Protein AF-A0A960K078-F1 (afdb_monomer)

Mean predicted aligned error: 11.24 Å

Sequence (124 aa):
MSPWKIATFSFSILLACGTAAPSSRAQEAPPACSELGELQCMESADCTLLLDDEAEGGYRCREAVPPCETGFKQGSDSAEACTAKAGCVFQPGRCYCRPDVVCICGGGPPPSCVAAETAEPSQG

pLDDT: mean 83.58, std 16.03, range [41.16, 98.25]

Foldseek 3Di:
DDDDDDDDDDDDDDDDPDPDDDPPDPPPDPDAQQPDDPVRQLQDLQKFWWQDPVPPLDIGIHGADPDQSRRHRLVDDDQVNRPVDPQKGKDAFVQDDDPVDDDPGHRTTGIGIGGNVVPPPPDD

Solvent-accessible surface area (backbone atoms only — not comparable to full-atom values): 7791 Å² total; per-residue (Å²): 142,80,90,82,83,81,82,84,80,85,78,87,77,83,82,77,89,72,88,74,76,82,77,79,69,81,76,72,74,78,80,57,38,71,76,41,52,72,73,58,17,21,69,26,35,58,19,38,58,39,64,30,90,86,42,97,72,36,72,45,34,32,72,33,55,77,80,36,22,42,74,38,21,55,69,77,59,50,60,66,66,30,49,71,40,88,66,26,36,55,45,78,32,61,46,40,47,60,95,91,56,93,62,98,45,67,78,30,42,56,37,45,33,37,47,49,85,74,61,65,78,83,80,128

Secondary structure (DSSP, 8-state):
---------------------------PPPPPGGGS-HHHHHH-SSEEEEEESSSTTEEEEEEPPTTTTTT--TTT--HHHHHTSTTEEEEP-TT---TTS--S---SPPPEEEEGGG------

Radius of gyration: 22.92 Å; Cα contacts (8 Å, |Δi|>4): 178; chains: 1; bounding box: 39×44×68 Å

Structure (mmCIF, N/CA/C/O backbone):
data_AF-A0A960K078-F1
#
_entry.id   AF-A0A960K078-F1
#
loop_
_atom_site.group_PDB
_atom_site.id
_atom_site.type_symbol
_atom_site.label_atom_id
_atom_site.label_alt_id
_atom_site.label_comp_id
_atom_site.label_asym_id
_atom_site.label_entity_id
_atom_site.label_seq_id
_atom_site.pdbx_PDB_ins_code
_atom_site.Cartn_x
_atom_site.Cartn_y
_atom_site.Cartn_z
_atom_site.occupancy
_atom_site.B_iso_or_equiv
_atom_site.auth_seq_id
_atom_site.auth_comp_id
_atom_site.auth_asym_id
_atom_site.auth_atom_id
_atom_site.pdbx_PDB_model_num
ATOM 1 N N . MET A 1 1 ? -2.596 -21.589 47.373 1.00 46.75 1 MET A N 1
ATOM 2 C CA . MET A 1 1 ? -2.501 -20.299 48.088 1.00 46.75 1 MET A CA 1
ATOM 3 C C . MET A 1 1 ? -1.029 -20.030 48.359 1.00 46.75 1 MET A C 1
ATOM 5 O O . MET A 1 1 ? -0.490 -20.618 49.284 1.00 46.75 1 MET A O 1
ATOM 9 N N . SER A 1 2 ? -0.377 -19.211 47.533 1.00 41.16 2 SER A N 1
ATOM 10 C CA . SER A 1 2 ? 1.021 -18.807 47.741 1.00 41.16 2 SER A CA 1
ATOM 11 C C . SER A 1 2 ? 1.124 -17.295 47.537 1.00 41.16 2 SER A C 1
ATOM 13 O O . SER A 1 2 ? 0.825 -16.832 46.437 1.00 41.16 2 SER A O 1
ATOM 15 N N . PRO A 1 3 ? 1.487 -16.511 48.566 1.00 61.84 3 PRO A N 1
ATOM 16 C CA . PRO A 1 3 ? 1.643 -15.071 48.435 1.00 61.84 3 PRO A CA 1
ATOM 17 C C . PRO A 1 3 ? 3.081 -14.744 48.020 1.00 61.84 3 PRO A C 1
ATOM 19 O O . PRO A 1 3 ? 4.009 -14.862 48.821 1.00 61.84 3 PRO A O 1
ATOM 22 N N . TRP A 1 4 ? 3.284 -14.314 46.774 1.00 53.66 4 TRP A N 1
ATOM 23 C CA . TRP A 1 4 ? 4.552 -13.710 46.371 1.00 53.66 4 TRP A CA 1
ATOM 24 C C . TRP A 1 4 ? 4.556 -12.231 46.763 1.00 53.66 4 TRP A C 1
ATOM 26 O O . TRP A 1 4 ? 3.800 -11.422 46.233 1.00 53.66 4 TRP A O 1
ATOM 36 N N . LYS A 1 5 ? 5.397 -11.897 47.745 1.00 60.59 5 LYS A N 1
ATOM 37 C CA . LYS A 1 5 ? 5.702 -10.525 48.155 1.00 60.59 5 LYS A CA 1
ATOM 38 C C . LYS A 1 5 ? 6.722 -9.948 47.175 1.00 60.59 5 LYS A C 1
ATOM 40 O O . LYS A 1 5 ? 7.871 -10.380 47.175 1.00 60.59 5 LYS A O 1
ATOM 45 N N . ILE A 1 6 ? 6.310 -8.981 46.363 1.00 68.00 6 ILE A N 1
ATOM 46 C CA . ILE A 1 6 ? 7.227 -8.183 45.544 1.00 68.00 6 ILE A CA 1
ATOM 47 C C . ILE A 1 6 ? 7.653 -6.985 46.393 1.00 68.00 6 ILE A C 1
ATOM 49 O O . ILE A 1 6 ? 6.825 -6.180 46.812 1.00 68.00 6 ILE A O 1
ATOM 53 N N . ALA A 1 7 ? 8.945 -6.932 46.706 1.00 53.72 7 ALA A N 1
ATOM 54 C CA . ALA A 1 7 ? 9.574 -5.850 47.444 1.00 53.72 7 ALA A CA 1
ATOM 55 C C . ALA A 1 7 ? 9.696 -4.611 46.548 1.00 53.72 7 ALA A C 1
ATOM 57 O O . ALA A 1 7 ? 10.351 -4.637 45.507 1.00 53.72 7 ALA A O 1
ATOM 58 N N . THR A 1 8 ? 9.053 -3.527 46.966 1.00 62.47 8 THR A N 1
ATOM 59 C CA . THR A 1 8 ? 9.085 -2.222 46.307 1.00 62.47 8 THR A CA 1
ATOM 60 C C . THR A 1 8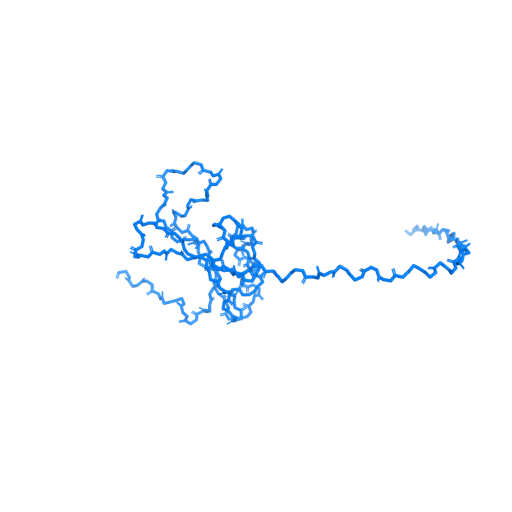 ? 10.424 -1.541 46.598 1.00 62.47 8 THR A C 1
ATOM 62 O O . THR A 1 8 ? 10.665 -1.092 47.716 1.00 62.47 8 THR A O 1
ATOM 65 N N . PHE A 1 9 ? 11.311 -1.467 45.606 1.00 60.53 9 PHE A N 1
ATOM 66 C CA . PHE A 1 9 ? 12.511 -0.632 45.678 1.00 60.53 9 PHE A CA 1
ATOM 67 C C . PHE A 1 9 ? 12.162 0.791 45.226 1.00 60.53 9 PHE A C 1
ATOM 69 O O . PHE A 1 9 ? 11.994 1.057 44.038 1.00 60.53 9 PHE A O 1
ATOM 76 N N . SER A 1 10 ? 12.049 1.707 46.189 1.00 63.84 10 SER A N 1
ATOM 77 C CA . SER A 1 10 ? 11.991 3.149 45.938 1.00 63.84 10 SER A CA 1
ATOM 78 C C . SER A 1 10 ? 13.372 3.647 45.525 1.00 63.84 10 SER A C 1
ATOM 80 O O . SER A 1 10 ? 14.269 3.764 46.359 1.00 63.84 10 SER A O 1
ATOM 82 N N . PHE A 1 11 ? 13.546 3.941 44.238 1.00 62.00 11 PHE A N 1
ATOM 83 C CA . PHE A 1 11 ? 14.744 4.586 43.712 1.00 62.00 11 PHE A CA 1
ATOM 84 C C . PHE A 1 11 ? 14.452 6.081 43.516 1.00 62.00 11 PHE A C 1
ATOM 86 O O . PHE A 1 11 ? 13.850 6.492 42.526 1.00 62.00 11 PHE A O 1
ATOM 93 N N . SER A 1 12 ? 14.833 6.896 44.501 1.00 62.69 12 SER A N 1
ATOM 94 C CA . SER A 1 12 ? 14.773 8.358 44.421 1.00 62.69 12 SER A CA 1
ATOM 95 C C . SER A 1 12 ? 15.878 8.865 43.491 1.00 62.69 12 SER A C 1
ATOM 97 O O . SER A 1 12 ? 17.023 9.021 43.913 1.00 62.69 12 SER A O 1
ATOM 99 N N . ILE A 1 13 ? 15.549 9.111 42.220 1.00 69.44 13 ILE A N 1
ATOM 100 C CA . ILE A 1 13 ? 16.457 9.761 41.264 1.00 69.44 13 ILE A CA 1
ATOM 101 C C . ILE A 1 13 ? 16.361 11.277 41.449 1.00 69.44 13 ILE A C 1
ATOM 103 O O . ILE A 1 13 ? 15.319 11.886 41.214 1.00 69.44 13 ILE A O 1
ATOM 107 N N . LEU A 1 14 ? 17.475 11.867 41.887 1.00 59.88 14 LEU A N 1
ATOM 108 C CA . LEU A 1 14 ? 17.710 13.306 41.962 1.00 59.88 14 LEU A CA 1
ATOM 109 C C . LEU A 1 14 ? 17.582 13.930 40.565 1.00 59.88 14 LEU A C 1
ATOM 111 O O . LEU A 1 14 ? 18.370 13.650 39.662 1.00 59.88 14 LEU A O 1
ATOM 115 N N . LEU A 1 15 ? 16.571 14.782 40.412 1.00 66.25 15 LEU A N 1
ATOM 116 C CA . LEU A 1 15 ? 16.247 15.513 39.193 1.00 66.25 15 LEU A CA 1
ATOM 117 C C . LEU A 1 15 ? 17.218 16.700 39.030 1.00 66.25 15 LEU A C 1
ATOM 119 O O . LEU A 1 15 ? 16.996 17.783 39.571 1.00 66.25 15 LEU A O 1
ATOM 123 N N . ALA A 1 16 ? 18.316 16.500 38.299 1.00 56.72 16 ALA A N 1
ATOM 124 C CA . ALA A 1 16 ? 19.1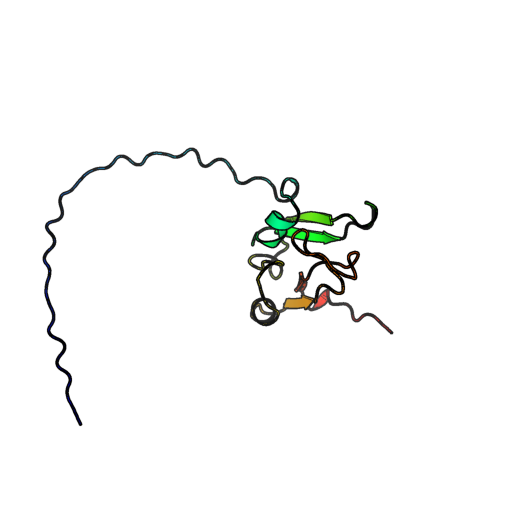46 17.598 37.810 1.00 56.72 16 ALA A CA 1
ATOM 125 C C . ALA A 1 16 ? 18.414 18.281 36.644 1.00 56.72 16 ALA A C 1
ATOM 127 O O . ALA A 1 16 ? 18.259 17.712 35.565 1.00 56.72 16 ALA A O 1
ATOM 128 N N . CYS A 1 17 ? 17.928 19.497 36.888 1.00 58.97 17 CYS A N 1
ATOM 129 C CA . CYS A 1 17 ? 17.237 20.332 35.911 1.00 58.97 17 CYS A CA 1
ATOM 130 C C . CYS A 1 17 ? 18.248 20.860 34.874 1.00 58.97 17 CYS A C 1
ATOM 132 O O . CYS A 1 17 ? 18.812 21.940 35.025 1.00 58.97 17 CYS A O 1
ATOM 134 N N . GLY A 1 18 ? 18.535 20.053 33.851 1.00 58.00 18 GLY A N 1
ATOM 135 C CA . GLY A 1 18 ? 19.271 20.473 32.664 1.00 58.00 18 GLY A CA 1
ATOM 136 C C . GLY A 1 18 ? 18.303 21.048 31.636 1.00 58.00 18 GLY A C 1
ATOM 137 O O . GLY A 1 18 ? 17.600 20.298 30.963 1.00 58.00 18 GLY A O 1
ATOM 138 N N . THR A 1 19 ? 18.259 22.372 31.501 1.00 62.47 19 THR A N 1
ATOM 139 C CA . THR A 1 19 ? 17.543 23.059 30.418 1.00 62.47 19 THR A CA 1
AT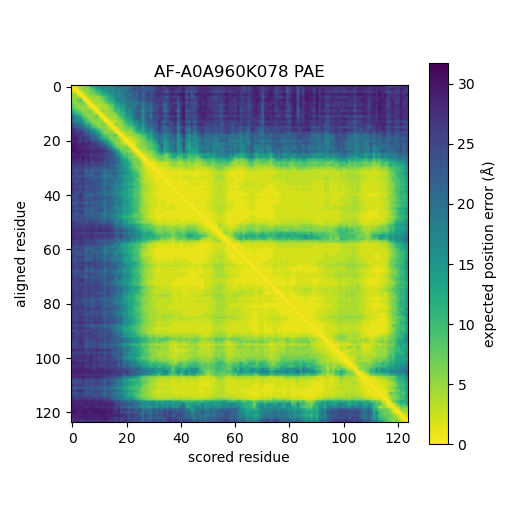OM 140 C C . THR A 1 19 ? 18.289 22.846 29.101 1.00 62.47 19 THR A C 1
ATOM 142 O O . THR A 1 19 ? 19.076 23.691 28.672 1.00 62.47 19 THR A O 1
ATOM 145 N N . ALA A 1 20 ? 18.081 21.692 28.469 1.00 63.25 20 ALA A N 1
ATOM 146 C CA . ALA A 1 20 ? 18.470 21.484 27.082 1.00 63.25 20 ALA A CA 1
ATOM 147 C C . ALA A 1 20 ? 17.523 22.305 26.195 1.00 63.25 20 ALA A C 1
ATOM 149 O O . ALA A 1 20 ? 16.316 22.064 26.171 1.00 63.25 20 ALA A O 1
ATOM 150 N N . ALA A 1 21 ? 18.064 23.309 25.503 1.00 63.88 21 ALA A N 1
ATOM 151 C CA . ALA A 1 21 ? 17.325 24.074 24.508 1.00 63.88 21 ALA A CA 1
ATOM 152 C C . ALA A 1 21 ? 16.784 23.118 23.424 1.00 63.88 21 ALA A C 1
ATOM 154 O O . ALA A 1 21 ? 17.548 22.277 22.935 1.00 63.88 21 ALA A O 1
ATOM 155 N N . PRO A 1 22 ? 15.498 23.211 23.037 1.00 66.06 22 PRO A N 1
ATOM 156 C CA . PRO A 1 22 ? 14.963 22.394 21.961 1.00 66.06 22 PRO A CA 1
ATOM 157 C C . PRO A 1 22 ? 15.691 22.772 20.670 1.00 66.06 22 PRO A C 1
ATOM 15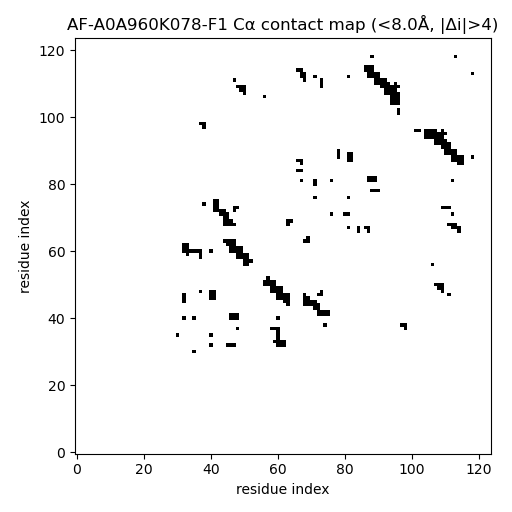9 O O . PRO A 1 22 ? 15.570 23.887 20.168 1.00 66.06 22 PRO A O 1
ATOM 162 N N . SER A 1 23 ? 16.487 21.842 20.144 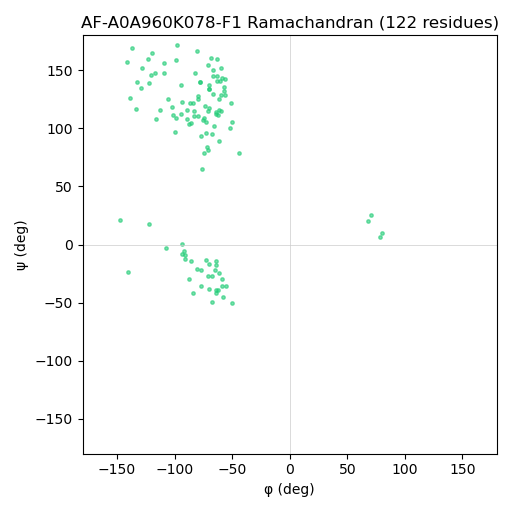1.00 63.69 23 SER A N 1
ATOM 163 C CA . SER A 1 23 ? 16.979 21.943 18.775 1.00 63.69 23 SER A CA 1
ATOM 164 C C . SER A 1 23 ? 15.773 21.827 17.855 1.00 63.69 23 SER A C 1
ATOM 166 O O . SER A 1 23 ? 15.260 20.729 17.637 1.00 63.69 23 SER A O 1
ATOM 168 N N . SER A 1 24 ? 15.313 22.963 17.335 1.00 63.44 24 SER A N 1
ATOM 169 C CA . SER A 1 24 ? 14.391 23.022 16.207 1.00 63.44 24 SER A CA 1
ATOM 170 C C . SER A 1 24 ? 15.073 22.373 15.008 1.00 63.44 24 SER A C 1
ATOM 172 O O . SER A 1 24 ? 15.777 23.029 14.242 1.00 63.44 24 SER A O 1
ATOM 174 N N . ARG A 1 25 ? 14.907 21.057 14.859 1.00 61.03 25 ARG A N 1
ATOM 175 C CA . ARG A 1 25 ? 15.104 20.415 13.566 1.00 61.03 25 ARG A CA 1
ATOM 176 C C . ARG A 1 25 ? 14.081 21.056 12.647 1.00 61.03 25 ARG A C 1
ATOM 178 O O . ARG A 1 25 ? 12.888 20.948 12.913 1.00 61.03 25 ARG A O 1
ATOM 185 N N . ALA A 1 26 ? 14.550 21.762 11.623 1.00 67.44 26 ALA A N 1
ATOM 186 C CA . ALA A 1 26 ? 13.718 22.057 10.472 1.00 67.44 26 ALA A CA 1
ATOM 187 C C . ALA A 1 26 ? 13.114 20.713 10.042 1.00 67.44 26 ALA A C 1
ATOM 189 O O . ALA A 1 26 ? 13.842 19.827 9.597 1.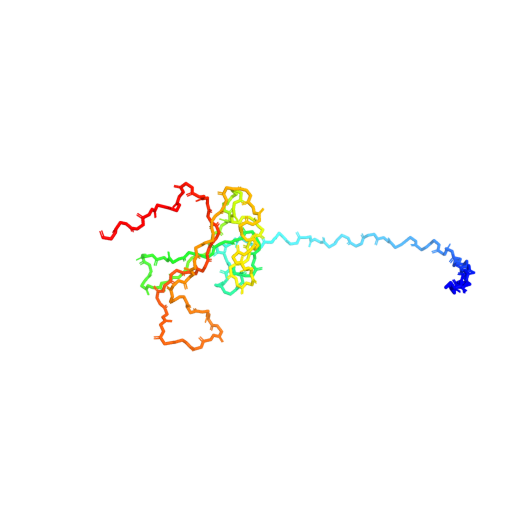00 67.44 26 ALA A O 1
ATOM 190 N N . GLN A 1 27 ? 11.828 20.510 10.335 1.00 68.44 27 GLN A N 1
ATOM 191 C CA . GLN A 1 27 ? 11.084 19.371 9.825 1.00 68.44 27 GLN A CA 1
ATOM 192 C C . GLN A 1 27 ? 10.982 19.626 8.332 1.00 68.44 27 GLN A C 1
ATOM 194 O O . GLN A 1 27 ? 10.149 20.410 7.885 1.00 68.44 27 GLN A O 1
ATOM 199 N N . GLU A 1 28 ? 11.916 19.039 7.590 1.00 79.38 28 GLU A N 1
ATOM 200 C CA . GLU A 1 28 ? 11.776 18.871 6.155 1.00 79.38 28 GLU A CA 1
ATOM 201 C C . GLU A 1 28 ? 10.411 18.219 5.940 1.00 79.38 28 GLU A C 1
ATOM 203 O O . GLU A 1 28 ? 10.087 17.215 6.586 1.00 79.38 28 GLU A O 1
ATOM 208 N N . ALA A 1 29 ? 9.558 18.888 5.164 1.00 84.12 29 ALA A N 1
ATOM 209 C CA . ALA A 1 29 ? 8.235 18.366 4.883 1.00 84.12 29 ALA A CA 1
ATOM 210 C C . ALA A 1 29 ? 8.409 16.974 4.258 1.00 84.12 29 ALA A C 1
ATOM 212 O O . ALA A 1 29 ? 9.294 16.811 3.414 1.00 84.12 29 ALA A O 1
ATOM 213 N N . PRO A 1 30 ? 7.628 15.969 4.686 1.00 86.06 30 PRO A N 1
ATOM 214 C CA . PRO A 1 30 ? 7.701 14.660 4.060 1.00 86.06 30 PRO A CA 1
ATOM 215 C C . PRO A 1 30 ? 7.440 14.802 2.549 1.00 86.06 30 PRO A C 1
ATOM 217 O O . PRO A 1 30 ? 6.623 15.645 2.160 1.00 86.06 30 PRO A O 1
ATOM 220 N N . PRO A 1 31 ? 8.141 14.025 1.703 1.00 93.12 31 PRO A N 1
ATOM 221 C CA . PRO A 1 31 ? 7.932 14.058 0.259 1.00 93.12 31 PRO A CA 1
ATOM 222 C C . PRO A 1 31 ? 6.487 13.679 -0.083 1.00 93.12 31 PRO A C 1
ATOM 224 O O . PRO A 1 31 ? 5.850 12.920 0.655 1.00 93.12 31 PRO A O 1
ATOM 227 N N . ALA A 1 32 ? 5.976 14.193 -1.202 1.00 97.12 32 ALA A N 1
ATOM 228 C CA . ALA A 1 32 ? 4.635 13.838 -1.663 1.00 97.12 32 ALA A CA 1
ATOM 229 C C . ALA A 1 32 ? 4.586 12.357 -2.075 1.00 97.12 32 ALA A C 1
ATOM 231 O O . ALA A 1 32 ? 5.579 11.827 -2.580 1.00 97.12 32 ALA A O 1
ATOM 232 N N . CYS A 1 33 ? 3.430 11.690 -1.944 1.00 97.81 33 CYS A N 1
ATOM 233 C CA . CYS A 1 33 ? 3.321 10.273 -2.314 1.00 97.81 33 CYS A CA 1
ATOM 234 C C . CYS A 1 33 ? 3.759 10.004 -3.766 1.00 97.81 33 CYS A C 1
ATOM 236 O O . CYS A 1 33 ? 4.405 8.998 -4.032 1.00 97.81 33 CYS A O 1
ATOM 238 N N . SER A 1 34 ? 3.493 10.924 -4.700 1.00 97.06 34 SER A N 1
ATOM 239 C CA . SER A 1 34 ? 3.898 10.800 -6.109 1.00 97.06 34 SER A CA 1
ATOM 240 C C . SER A 1 34 ? 5.414 10.776 -6.343 1.00 97.06 34 SER A C 1
ATOM 242 O O . SER A 1 34 ? 5.852 10.390 -7.422 1.00 97.06 34 SER A O 1
ATOM 244 N N . GLU A 1 35 ? 6.211 11.221 -5.371 1.00 96.75 35 GLU A N 1
ATOM 245 C CA . GLU A 1 35 ? 7.678 11.231 -5.439 1.00 96.75 35 GLU A CA 1
ATOM 246 C C . GLU A 1 35 ? 8.297 9.966 -4.824 1.00 96.75 35 GLU A C 1
ATOM 248 O O . GLU A 1 35 ? 9.504 9.744 -4.940 1.00 96.75 35 GLU A O 1
ATOM 253 N N . LEU A 1 36 ? 7.486 9.128 -4.169 1.00 96.88 36 LEU A N 1
ATOM 254 C CA . LEU A 1 36 ? 7.944 7.888 -3.558 1.00 96.88 36 LEU A CA 1
ATOM 255 C C . LEU A 1 36 ? 8.131 6.792 -4.607 1.00 96.88 36 LEU A C 1
ATOM 257 O O . LEU A 1 36 ? 7.298 6.588 -5.490 1.00 96.88 36 LEU A O 1
ATOM 261 N N . GLY A 1 37 ? 9.200 6.012 -4.446 1.00 95.75 37 GLY A N 1
ATOM 262 C CA . GLY A 1 37 ? 9.346 4.754 -5.177 1.00 95.75 37 GLY A CA 1
ATOM 263 C C . GLY A 1 37 ? 8.318 3.713 -4.718 1.00 95.75 37 GLY A C 1
ATOM 264 O O . GLY A 1 37 ? 7.806 3.786 -3.601 1.00 95.75 37 GLY A O 1
ATOM 265 N N . GLU A 1 38 ? 8.064 2.695 -5.544 1.00 94.75 38 GLU A N 1
ATOM 266 C CA . GLU A 1 38 ? 7.042 1.663 -5.290 1.00 94.75 38 GLU A CA 1
ATOM 267 C C . GLU A 1 38 ? 7.149 1.037 -3.893 1.00 94.75 38 GLU A C 1
ATOM 269 O O . GLU A 1 38 ? 6.180 1.017 -3.137 1.00 94.75 38 GLU A O 1
ATOM 274 N N . LEU A 1 39 ? 8.354 0.599 -3.510 1.00 95.38 39 LEU A N 1
ATOM 275 C CA . LEU A 1 39 ? 8.594 -0.026 -2.209 1.00 95.38 39 LEU A CA 1
ATOM 276 C C . LEU A 1 39 ? 8.311 0.933 -1.040 1.00 95.38 39 LEU A C 1
ATOM 278 O O . LEU A 1 39 ? 7.748 0.529 -0.030 1.00 95.38 39 LEU A O 1
ATOM 282 N N . GLN A 1 40 ? 8.677 2.210 -1.175 1.00 96.81 40 GLN A N 1
ATOM 283 C CA . GLN A 1 40 ? 8.421 3.222 -0.143 1.00 96.81 40 GLN A CA 1
ATOM 284 C C . GLN A 1 40 ? 6.929 3.542 -0.038 1.00 96.81 40 GLN A C 1
ATOM 286 O O . GLN A 1 40 ? 6.417 3.693 1.068 1.00 96.81 40 GLN A O 1
ATOM 291 N N . CYS A 1 41 ? 6.233 3.590 -1.176 1.00 97.38 41 CYS A N 1
ATOM 292 C CA . CYS A 1 41 ? 4.790 3.777 -1.227 1.00 97.38 41 CYS A CA 1
ATOM 293 C C . CYS A 1 41 ? 4.056 2.673 -0.453 1.00 97.38 41 CYS A C 1
ATOM 295 O O . CYS A 1 41 ? 3.182 2.965 0.356 1.00 97.38 41 CYS A O 1
ATOM 297 N N . MET A 1 42 ? 4.464 1.413 -0.639 1.00 96.25 42 MET A N 1
ATOM 298 C CA . MET A 1 42 ? 3.844 0.256 0.018 1.00 96.25 42 MET A CA 1
ATOM 299 C C . MET A 1 42 ? 4.058 0.192 1.535 1.00 96.25 42 MET A C 1
ATOM 301 O O . MET A 1 42 ? 3.251 -0.420 2.237 1.00 96.25 42 MET A O 1
ATOM 305 N N . GLU A 1 43 ? 5.148 0.774 2.037 1.00 96.56 43 GLU A N 1
ATOM 306 C CA . GLU A 1 43 ? 5.465 0.823 3.471 1.00 96.56 43 GLU A CA 1
ATOM 307 C C . GLU A 1 43 ? 4.906 2.079 4.165 1.00 96.56 43 GLU A C 1
ATOM 309 O O . GLU A 1 43 ? 4.931 2.180 5.403 1.00 96.56 43 GLU A O 1
ATOM 314 N N . SER A 1 44 ? 4.395 3.029 3.377 1.00 97.12 44 SER A N 1
ATOM 315 C CA . SER A 1 44 ? 3.715 4.224 3.863 1.00 97.12 44 SER A CA 1
ATOM 316 C C . SER A 1 44 ? 2.291 3.895 4.301 1.00 97.12 44 SER A C 1
ATOM 318 O O . SER A 1 44 ? 1.586 3.126 3.657 1.00 97.12 44 SER A O 1
ATOM 320 N N . ALA A 1 45 ? 1.864 4.496 5.410 1.00 97.06 45 ALA A N 1
ATOM 321 C CA . ALA A 1 45 ? 0.478 4.435 5.874 1.00 97.06 45 ALA A CA 1
ATOM 322 C C . ALA A 1 45 ? -0.402 5.521 5.227 1.00 97.06 45 ALA A C 1
ATOM 324 O O . ALA A 1 45 ? -1.626 5.456 5.322 1.00 97.06 45 ALA A O 1
ATOM 325 N N . ASP A 1 46 ? 0.215 6.515 4.590 1.00 97.50 46 ASP A N 1
ATOM 326 C CA . ASP A 1 46 ? -0.465 7.686 4.033 1.00 97.50 46 ASP A CA 1
ATOM 327 C C . ASP A 1 46 ? -0.516 7.647 2.500 1.00 97.50 46 ASP A C 1
ATOM 329 O O . ASP A 1 46 ? -1.140 8.503 1.881 1.00 97.50 46 ASP A O 1
ATOM 333 N N . CYS A 1 47 ? 0.092 6.630 1.882 1.00 98.25 47 CYS A N 1
ATOM 334 C CA . CYS A 1 47 ? 0.132 6.467 0.436 1.00 98.25 47 CYS A CA 1
ATOM 335 C C . CYS A 1 47 ? -0.446 5.122 -0.010 1.00 98.25 47 CYS A C 1
ATOM 337 O O . CYS A 1 47 ? -0.536 4.164 0.753 1.00 98.25 47 CYS A O 1
ATOM 339 N N . THR A 1 48 ? -0.840 5.044 -1.276 1.00 97.81 48 THR A N 1
ATOM 340 C CA . THR A 1 48 ? -1.330 3.826 -1.917 1.00 97.81 48 THR A CA 1
ATOM 341 C C . THR A 1 48 ? -0.754 3.720 -3.322 1.00 97.81 48 THR A C 1
ATOM 343 O O . THR A 1 48 ? -0.877 4.631 -4.143 1.00 97.81 48 THR A O 1
ATOM 346 N N . LEU A 1 49 ? -0.122 2.584 -3.586 1.00 96.88 49 LEU A N 1
ATOM 347 C CA . LEU A 1 49 ? 0.371 2.148 -4.875 1.00 96.88 49 LEU A CA 1
ATOM 348 C C . LEU A 1 49 ? -0.793 1.576 -5.688 1.00 96.88 49 LEU A C 1
ATOM 350 O O . LEU A 1 49 ? -1.520 0.693 -5.223 1.00 96.88 49 LEU A O 1
ATOM 354 N N . LEU A 1 50 ? -0.956 2.076 -6.906 1.00 95.69 50 LEU A N 1
ATOM 355 C CA . LEU A 1 50 ? -1.939 1.618 -7.879 1.00 95.69 50 LEU A CA 1
ATOM 356 C C . LEU A 1 50 ? -1.225 1.071 -9.110 1.00 95.69 50 LEU A C 1
ATOM 358 O O . LEU A 1 50 ? -0.173 1.586 -9.488 1.00 95.69 50 LEU A O 1
ATOM 362 N N . LEU A 1 51 ? -1.825 0.069 -9.749 1.00 93.56 51 LEU A N 1
ATOM 363 C CA . LEU A 1 51 ? -1.451 -0.306 -11.108 1.00 93.56 51 LEU A CA 1
ATOM 364 C C . LEU A 1 51 ? -1.844 0.845 -12.044 1.00 93.56 51 LEU A C 1
ATOM 366 O O . LEU A 1 51 ? -2.963 1.356 -11.958 1.00 93.56 51 LEU A O 1
ATOM 370 N N . ASP A 1 52 ? -0.910 1.287 -12.875 1.00 91.06 52 ASP A N 1
ATOM 371 C CA . ASP A 1 52 ? -1.141 2.310 -13.882 1.00 91.06 52 ASP A CA 1
ATOM 372 C C . ASP A 1 52 ? -1.368 1.629 -15.233 1.00 91.06 52 ASP A C 1
ATOM 374 O O . ASP A 1 52 ? -0.441 1.074 -15.812 1.00 91.06 52 ASP A O 1
ATOM 378 N N . ASP A 1 53 ? -2.605 1.649 -15.728 1.00 84.06 53 ASP A N 1
ATOM 379 C CA . ASP A 1 53 ? -2.943 1.037 -17.016 1.00 84.06 53 ASP A CA 1
ATOM 380 C C . ASP A 1 53 ? -2.348 1.807 -18.214 1.00 84.06 53 ASP A C 1
ATOM 382 O O . ASP A 1 53 ? -2.291 1.274 -19.323 1.00 84.06 53 ASP A O 1
ATOM 386 N N . GLU A 1 54 ? -1.911 3.060 -18.017 1.00 84.50 54 GLU A N 1
ATOM 387 C CA . GLU A 1 54 ? -1.370 3.912 -19.085 1.00 84.50 54 GLU A CA 1
ATOM 388 C C . GLU A 1 54 ? 0.139 3.720 -19.287 1.00 84.50 54 GLU A C 1
ATOM 390 O O . GLU A 1 54 ? 0.646 3.868 -20.402 1.00 84.50 54 GLU A O 1
ATOM 395 N N . ALA A 1 55 ? 0.866 3.371 -18.226 1.00 74.56 55 ALA A N 1
ATOM 396 C CA . ALA A 1 55 ? 2.269 2.989 -18.300 1.00 74.56 55 ALA A CA 1
ATOM 397 C C . ALA A 1 55 ? 2.332 1.466 -18.422 1.00 74.56 55 ALA A C 1
ATOM 399 O O . ALA A 1 55 ? 1.809 0.801 -17.549 1.00 74.56 55 ALA A O 1
ATOM 400 N N . GLU A 1 56 ? 2.949 0.902 -19.464 1.00 77.94 56 GLU A N 1
ATOM 401 C CA . GLU A 1 56 ? 3.007 -0.545 -19.773 1.00 77.94 56 GLU A CA 1
ATOM 402 C C . GLU A 1 56 ? 3.308 -1.473 -18.560 1.00 77.94 56 GLU A C 1
ATOM 404 O O . GLU A 1 56 ? 4.430 -1.948 -18.389 1.00 77.94 56 GLU A O 1
ATOM 409 N N . GLY A 1 57 ? 2.310 -1.757 -17.712 1.00 75.06 57 GLY A N 1
ATOM 410 C CA . GLY A 1 57 ? 2.484 -2.477 -16.444 1.00 75.06 57 GLY A CA 1
ATOM 411 C C . GLY A 1 57 ? 3.222 -1.697 -15.344 1.00 75.06 57 GLY A C 1
ATOM 412 O O . GLY A 1 57 ? 3.858 -2.319 -14.493 1.00 75.06 57 GLY A O 1
ATOM 413 N N . GLY A 1 58 ? 3.183 -0.363 -15.374 1.00 88.25 58 GLY A N 1
ATOM 414 C CA . GLY A 1 58 ? 3.788 0.499 -14.360 1.00 88.25 58 GLY A CA 1
ATOM 415 C C . GLY A 1 58 ? 2.916 0.649 -13.115 1.00 88.25 58 GLY A C 1
ATOM 416 O O . GLY A 1 58 ? 1.730 0.327 -13.114 1.00 88.25 58 GLY A O 1
ATOM 417 N N . TYR A 1 59 ? 3.502 1.178 -12.044 1.00 93.69 59 TYR A N 1
ATOM 418 C CA . TYR A 1 59 ? 2.770 1.530 -10.834 1.00 93.69 59 TYR A CA 1
ATOM 419 C C . TYR A 1 59 ? 2.917 3.018 -10.542 1.00 93.69 59 TYR A C 1
ATOM 421 O O . TYR A 1 59 ? 3.975 3.611 -10.760 1.00 93.69 59 TYR A O 1
ATOM 429 N N . ARG A 1 60 ? 1.860 3.619 -9.997 1.00 95.62 60 ARG A N 1
ATOM 430 C CA . ARG A 1 60 ? 1.885 5.000 -9.508 1.00 95.62 60 ARG A CA 1
ATOM 431 C C . ARG A 1 60 ? 1.504 5.062 -8.042 1.00 95.62 60 ARG A C 1
ATOM 433 O O . ARG A 1 60 ? 0.575 4.389 -7.597 1.00 95.62 60 ARG A O 1
ATOM 440 N N . CYS A 1 61 ? 2.211 5.897 -7.297 1.00 97.44 61 CYS A N 1
ATOM 441 C CA . CYS A 1 61 ? 1.903 6.164 -5.904 1.00 97.44 61 CYS A CA 1
ATOM 442 C C . CYS A 1 61 ? 1.025 7.413 -5.786 1.00 97.44 61 CYS A C 1
ATOM 444 O O . CYS A 1 61 ? 1.264 8.423 -6.452 1.00 97.44 61 CYS A O 1
ATOM 446 N N . ARG A 1 62 ? 0.003 7.350 -4.935 1.00 97.50 62 ARG A N 1
ATOM 447 C CA . ARG A 1 62 ? -0.882 8.478 -4.617 1.00 97.50 62 ARG A CA 1
ATOM 448 C C . ARG A 1 62 ? -1.155 8.550 -3.120 1.00 97.50 62 ARG A C 1
ATOM 450 O O . ARG A 1 62 ? -0.879 7.597 -2.401 1.00 97.50 62 ARG A O 1
ATOM 457 N N . GLU A 1 63 ? -1.747 9.651 -2.680 1.00 98.25 63 GLU A N 1
ATOM 458 C CA . GLU A 1 63 ? -2.277 9.788 -1.320 1.00 98.25 63 GLU A CA 1
ATOM 459 C C . GLU A 1 63 ? -3.371 8.739 -1.046 1.00 98.25 63 GLU A C 1
ATOM 461 O O . GLU A 1 63 ? -4.205 8.453 -1.916 1.00 98.25 63 GLU A O 1
ATOM 466 N N . ALA A 1 64 ? -3.368 8.185 0.165 1.00 97.69 64 ALA A N 1
ATOM 467 C CA . ALA A 1 64 ? -4.348 7.212 0.626 1.00 97.69 64 ALA A CA 1
ATOM 468 C C . ALA A 1 64 ? -5.727 7.860 0.825 1.00 97.69 64 ALA A C 1
ATOM 470 O O . ALA A 1 64 ? -5.867 8.907 1.464 1.00 97.69 64 ALA A O 1
ATOM 471 N N . VAL A 1 65 ? -6.773 7.208 0.321 1.00 97.12 65 VAL A N 1
ATOM 472 C CA . VAL A 1 65 ? -8.156 7.671 0.457 1.00 97.12 65 VAL A CA 1
ATOM 473 C C . VAL A 1 65 ? -8.780 7.179 1.773 1.00 97.12 65 VAL A C 1
ATOM 475 O O . VAL A 1 65 ? -8.885 5.968 2.008 1.00 97.12 65 VAL A O 1
ATOM 478 N N . PRO A 1 66 ? -9.258 8.087 2.643 1.00 95.81 66 PRO A N 1
ATOM 479 C CA . PRO A 1 66 ? -9.941 7.692 3.865 1.00 95.81 66 PRO A CA 1
ATOM 480 C C . PRO A 1 66 ? -11.333 7.095 3.575 1.00 95.81 66 PRO A C 1
ATOM 482 O O . PRO A 1 66 ? -11.967 7.449 2.581 1.00 95.81 66 PRO A O 1
ATOM 485 N N . PRO A 1 67 ? -11.862 6.236 4.467 1.00 95.94 67 PRO A N 1
ATOM 486 C CA . PRO A 1 67 ? -11.241 5.801 5.723 1.00 95.94 67 PRO A CA 1
ATOM 487 C C . PRO A 1 67 ? -10.391 4.525 5.593 1.00 95.94 67 PRO A C 1
ATOM 489 O O . PRO A 1 67 ? -9.682 4.171 6.533 1.00 95.94 67 PRO A O 1
ATOM 492 N N . CYS A 1 68 ? -10.484 3.805 4.474 1.00 97.81 68 CYS A N 1
ATOM 493 C CA . CYS A 1 68 ? -9.972 2.438 4.384 1.00 97.81 68 CYS A CA 1
ATOM 494 C C . CYS A 1 68 ? -8.475 2.364 4.075 1.00 97.81 68 CYS A C 1
ATOM 496 O O . CYS A 1 68 ? -7.766 1.586 4.720 1.00 97.81 68 CYS A O 1
ATOM 498 N N . GLU A 1 69 ? -7.980 3.200 3.163 1.00 97.69 69 GLU A N 1
ATOM 499 C CA . GLU A 1 69 ? -6.573 3.178 2.751 1.00 97.69 69 GLU A CA 1
ATOM 500 C C . GLU A 1 69 ? -5.681 3.850 3.806 1.00 97.69 69 GLU A C 1
ATOM 502 O O . GLU A 1 69 ? -4.590 3.370 4.094 1.00 97.69 69 GLU A O 1
ATOM 507 N N . THR A 1 70 ? -6.161 4.913 4.463 1.00 97.25 70 THR A N 1
ATOM 508 C CA . THR A 1 70 ? -5.380 5.646 5.473 1.00 97.25 70 THR A CA 1
ATOM 509 C C . THR A 1 70 ? -4.999 4.751 6.653 1.00 97.25 70 THR A C 1
ATOM 511 O O . THR A 1 70 ? -5.859 4.148 7.301 1.00 97.25 70 THR A O 1
ATOM 514 N N . GLY A 1 71 ? -3.708 4.675 6.961 1.00 96.50 71 GLY A N 1
ATOM 515 C CA . GLY A 1 71 ? -3.152 3.812 7.999 1.00 96.50 71 GLY A CA 1
ATOM 516 C C . GLY A 1 71 ? -2.997 2.344 7.594 1.00 96.50 71 GLY A C 1
ATOM 517 O O . GLY A 1 71 ? -2.709 1.539 8.470 1.00 96.50 71 GLY A O 1
ATOM 518 N N . PHE A 1 72 ? -3.246 1.979 6.330 1.00 97.75 72 PHE A N 1
ATOM 519 C CA . PHE A 1 72 ? -3.036 0.627 5.801 1.00 97.75 72 PHE A CA 1
ATOM 520 C C . PHE A 1 72 ? -1.791 0.584 4.905 1.00 97.75 72 PHE A C 1
ATOM 522 O O . PHE A 1 72 ? -1.699 1.323 3.930 1.00 97.75 72 PHE A O 1
ATOM 529 N N . LYS A 1 73 ? -0.853 -0.313 5.209 1.00 98.00 73 LYS A N 1
ATOM 530 C CA . LYS A 1 73 ? 0.399 -0.517 4.473 1.00 98.00 73 LYS A CA 1
ATOM 531 C C . LYS A 1 73 ? 0.305 -1.735 3.570 1.00 98.00 73 LYS A C 1
ATOM 533 O O . LYS A 1 73 ? 0.323 -2.871 4.039 1.00 98.00 73 LYS A O 1
ATOM 538 N N . GLN A 1 74 ? 0.291 -1.525 2.261 1.00 96.44 74 GLN A N 1
ATOM 539 C CA . GLN A 1 74 ? 0.144 -2.614 1.287 1.00 96.44 74 GLN A CA 1
ATOM 540 C C . GLN A 1 74 ? 1.287 -3.645 1.345 1.00 96.44 74 GLN A C 1
ATOM 542 O O . GLN A 1 74 ? 1.104 -4.792 0.939 1.00 96.44 74 GLN A O 1
ATOM 547 N N . GLY A 1 75 ? 2.470 -3.254 1.830 1.00 94.06 75 GLY A N 1
ATOM 548 C CA . GLY A 1 75 ? 3.632 -4.140 1.948 1.00 94.06 75 GLY A CA 1
ATOM 549 C C . GLY A 1 75 ? 3.634 -5.056 3.165 1.00 94.06 75 GLY A C 1
ATOM 550 O O . GLY A 1 75 ? 4.325 -6.078 3.126 1.00 94.06 75 GLY A O 1
ATOM 551 N N . SER A 1 76 ? 2.884 -4.721 4.218 1.00 94.75 76 SER A N 1
ATOM 552 C CA . SER A 1 76 ? 3.022 -5.373 5.526 1.00 94.75 76 SER A CA 1
ATOM 553 C C . SER A 1 76 ? 1.714 -5.641 6.274 1.00 94.75 76 SER A C 1
ATOM 555 O O . SER A 1 76 ? 1.689 -6.563 7.091 1.00 94.75 76 SER A O 1
ATOM 557 N N . ASP A 1 77 ? 0.633 -4.911 5.999 1.00 96.44 77 ASP A N 1
ATOM 558 C CA . ASP A 1 77 ? -0.641 -5.119 6.684 1.00 96.44 77 ASP A CA 1
ATOM 559 C C . ASP A 1 77 ? -1.449 -6.273 6.085 1.00 96.44 77 ASP A C 1
ATOM 561 O O . ASP A 1 77 ? -1.417 -6.566 4.887 1.00 96.44 77 ASP A O 1
ATOM 565 N N . SER A 1 78 ? -2.202 -6.943 6.954 1.00 95.50 78 SER A N 1
ATOM 566 C CA . SER A 1 78 ? -2.963 -8.138 6.613 1.00 95.50 78 SER A CA 1
ATOM 567 C C . SER A 1 78 ? -4.438 -7.842 6.313 1.00 95.50 78 SER A C 1
ATOM 569 O O . SER A 1 78 ? -4.954 -6.745 6.552 1.00 95.50 78 SER A O 1
ATOM 571 N N . ALA A 1 79 ? -5.156 -8.858 5.827 1.00 96.88 79 ALA A N 1
ATOM 572 C CA . ALA A 1 79 ? -6.600 -8.774 5.614 1.00 96.88 79 ALA A CA 1
ATOM 573 C C . ALA A 1 79 ? -7.358 -8.446 6.915 1.00 96.88 79 ALA A C 1
ATOM 575 O O . ALA A 1 79 ? -8.337 -7.695 6.896 1.00 96.88 79 ALA A O 1
ATOM 576 N N . GLU A 1 80 ? -6.886 -8.957 8.054 1.00 97.44 80 GLU A N 1
ATOM 577 C CA . GLU A 1 80 ? -7.444 -8.678 9.380 1.00 97.44 80 GLU A CA 1
ATOM 578 C C . GLU A 1 80 ? -7.288 -7.199 9.756 1.00 97.44 80 GLU A C 1
ATOM 580 O O . GLU A 1 80 ? -8.233 -6.595 10.260 1.00 97.44 80 GLU A O 1
ATOM 585 N N . ALA A 1 81 ? -6.134 -6.588 9.464 1.00 96.50 81 ALA A N 1
ATOM 586 C CA . ALA A 1 81 ? -5.897 -5.170 9.741 1.00 96.50 81 ALA A CA 1
ATOM 587 C C . ALA A 1 81 ? -6.836 -4.260 8.931 1.00 96.50 81 ALA A C 1
ATOM 589 O O . ALA A 1 81 ? -7.369 -3.283 9.460 1.00 96.50 81 ALA A O 1
ATOM 590 N N . CYS A 1 82 ? -7.093 -4.605 7.666 1.00 97.62 82 CYS A N 1
ATOM 591 C CA . CYS A 1 82 ? -8.053 -3.880 6.836 1.00 97.62 82 CYS A CA 1
ATOM 592 C C . CYS A 1 82 ? -9.498 -4.057 7.332 1.00 97.62 82 CYS A C 1
ATOM 594 O O . CYS A 1 82 ? -10.218 -3.079 7.525 1.00 97.62 82 CYS A O 1
ATOM 596 N N . THR A 1 83 ? -9.921 -5.300 7.577 1.00 96.69 83 THR A N 1
ATOM 597 C CA . THR A 1 83 ? -11.309 -5.621 7.969 1.00 96.69 83 THR A CA 1
ATOM 598 C C . THR A 1 83 ? -11.655 -5.206 9.401 1.00 96.69 83 THR A C 1
ATOM 600 O O . THR A 1 83 ? -12.833 -5.121 9.746 1.00 96.69 83 THR A O 1
ATOM 603 N N . ALA A 1 84 ? -10.659 -4.869 10.227 1.00 96.94 84 ALA A N 1
ATOM 604 C CA . ALA A 1 84 ? -10.871 -4.205 11.511 1.00 96.94 84 ALA A CA 1
ATOM 605 C C . ALA A 1 84 ? -11.467 -2.788 11.362 1.00 96.94 84 ALA A C 1
ATOM 607 O O . ALA A 1 84 ? -12.073 -2.276 12.308 1.00 96.94 84 ALA A O 1
ATOM 608 N N . LYS A 1 85 ? -11.320 -2.150 10.191 1.00 96.19 85 LYS A N 1
ATOM 609 C CA . LYS A 1 85 ? -11.931 -0.852 9.883 1.00 96.19 85 LYS A CA 1
ATOM 610 C C . LYS A 1 85 ? -13.368 -1.064 9.403 1.00 96.19 85 LYS A C 1
ATOM 612 O O . LYS A 1 85 ? -13.622 -1.760 8.420 1.00 96.19 85 LYS A O 1
ATOM 617 N N . ALA A 1 86 ? -14.325 -0.450 10.096 1.00 96.00 86 ALA A N 1
ATOM 618 C CA . ALA A 1 86 ? -15.738 -0.579 9.757 1.00 96.00 86 ALA A CA 1
ATOM 619 C C . ALA A 1 86 ? -16.015 -0.081 8.327 1.00 96.00 86 ALA A C 1
ATOM 621 O O . ALA A 1 86 ? -15.641 1.034 7.972 1.00 96.00 86 ALA A O 1
ATOM 622 N N . GLY A 1 87 ? -16.693 -0.908 7.525 1.00 95.88 87 GLY A N 1
ATOM 623 C CA . GLY A 1 87 ? -17.028 -0.582 6.136 1.00 95.88 87 GLY A CA 1
ATOM 624 C C . GLY A 1 87 ? -15.894 -0.795 5.130 1.00 95.88 87 GLY A C 1
ATOM 625 O O . GLY A 1 87 ? -16.048 -0.391 3.980 1.00 95.88 87 GLY A O 1
ATOM 626 N N . CYS A 1 88 ? -14.787 -1.432 5.523 1.00 97.44 88 CYS A N 1
ATOM 627 C CA . CYS A 1 88 ? -13.655 -1.712 4.642 1.00 97.44 88 CYS A CA 1
ATOM 628 C C . CYS A 1 88 ? -13.536 -3.202 4.294 1.00 97.44 88 CYS A C 1
ATOM 630 O O . CYS A 1 88 ? -13.863 -4.078 5.097 1.00 97.44 88 CYS A O 1
ATOM 632 N N . VAL A 1 89 ? -13.046 -3.485 3.087 1.00 97.56 89 VAL A N 1
ATOM 633 C CA . VAL A 1 89 ? -12.817 -4.831 2.554 1.00 97.56 89 VAL A CA 1
ATOM 634 C C . VAL A 1 89 ? -11.398 -4.919 2.011 1.00 97.56 89 VAL A C 1
ATOM 636 O O . VAL A 1 89 ? -10.926 -4.038 1.291 1.00 97.56 89 VAL A O 1
ATOM 639 N N . PHE A 1 90 ? -10.722 -6.011 2.356 1.00 97.38 90 PHE A N 1
ATOM 640 C CA . PHE A 1 90 ? -9.400 -6.316 1.834 1.00 97.38 90 PHE A CA 1
ATOM 641 C C . PHE A 1 90 ? -9.508 -6.907 0.426 1.00 97.38 90 PHE A C 1
ATOM 643 O O . PHE A 1 90 ? -10.171 -7.929 0.227 1.00 97.38 90 PHE A O 1
ATOM 650 N N . GLN A 1 91 ? -8.820 -6.299 -0.536 1.00 96.06 91 GLN A N 1
ATOM 651 C CA . GLN A 1 91 ? -8.640 -6.853 -1.871 1.00 96.06 91 GLN A CA 1
ATOM 652 C C . GLN A 1 91 ? -7.231 -7.447 -1.992 1.00 96.06 91 GLN A C 1
ATOM 654 O O . GLN A 1 91 ? -6.240 -6.724 -1.863 1.00 96.06 91 GLN A O 1
ATOM 659 N N . PRO A 1 92 ? -7.101 -8.762 -2.237 1.00 94.00 92 PRO A N 1
ATOM 660 C CA . PRO A 1 92 ? -5.796 -9.386 -2.391 1.00 94.00 92 PRO A CA 1
ATOM 661 C C . PRO A 1 92 ? -5.138 -8.946 -3.704 1.00 94.00 92 PRO A C 1
ATOM 663 O O . PRO A 1 92 ? -5.779 -8.951 -4.756 1.00 94.00 92 PRO A O 1
ATOM 666 N N . GLY A 1 93 ? -3.838 -8.651 -3.652 1.00 90.69 93 GLY A N 1
ATOM 667 C CA . GLY A 1 93 ? -3.050 -8.263 -4.821 1.00 90.69 93 GLY A CA 1
ATOM 668 C C . GLY A 1 93 ? -2.743 -9.448 -5.730 1.00 90.69 93 GLY A C 1
ATOM 669 O O . GLY A 1 93 ? -1.667 -10.045 -5.656 1.00 90.69 93 GLY A O 1
ATOM 670 N N . ARG A 1 94 ? -3.718 -9.860 -6.546 1.00 86.44 94 ARG A N 1
ATOM 671 C CA . ARG A 1 94 ? -3.590 -11.032 -7.422 1.00 86.44 94 ARG A CA 1
ATOM 672 C C . ARG A 1 94 ? -2.467 -10.800 -8.430 1.00 86.44 94 ARG A C 1
ATOM 674 O O . ARG A 1 94 ? -2.644 -10.014 -9.345 1.00 86.44 94 ARG A O 1
ATOM 681 N N . CYS A 1 95 ? -1.371 -11.548 -8.309 1.00 87.38 95 CYS A N 1
ATOM 682 C CA . CYS A 1 95 ? -0.199 -11.477 -9.196 1.00 87.38 95 CYS A CA 1
ATOM 683 C C . CYS A 1 95 ? 0.628 -10.179 -9.115 1.00 87.38 95 CYS A C 1
ATOM 685 O O . CYS A 1 95 ? 1.381 -9.886 -10.047 1.00 87.38 95 CYS A O 1
ATOM 687 N N . TYR A 1 96 ? 0.518 -9.415 -8.025 1.00 90.38 96 TYR A N 1
ATOM 688 C CA . TYR A 1 96 ? 1.472 -8.342 -7.753 1.00 90.38 96 TYR A CA 1
ATOM 689 C C . TYR A 1 96 ? 2.836 -8.924 -7.380 1.00 90.38 96 TYR A C 1
ATOM 691 O O . TYR A 1 96 ? 2.921 -9.833 -6.549 1.00 90.38 96 TYR A O 1
ATOM 699 N N . CYS A 1 97 ? 3.898 -8.380 -7.972 1.00 88.56 97 CYS A N 1
ATOM 700 C CA . CYS A 1 97 ? 5.266 -8.728 -7.621 1.00 88.56 97 CYS A CA 1
ATOM 701 C C . CYS A 1 97 ? 5.944 -7.531 -6.972 1.00 88.56 97 CYS A C 1
ATOM 703 O O . CYS A 1 97 ? 6.137 -6.510 -7.627 1.00 88.56 97 CYS A O 1
ATOM 705 N N . ARG A 1 98 ? 6.313 -7.654 -5.692 1.00 88.25 98 ARG A N 1
ATOM 706 C CA . ARG A 1 98 ? 7.088 -6.595 -5.042 1.00 88.25 98 ARG A CA 1
ATOM 707 C C . ARG A 1 98 ? 8.454 -6.459 -5.738 1.00 88.25 98 ARG A C 1
ATOM 709 O O . ARG A 1 98 ? 9.040 -7.476 -6.115 1.00 88.25 98 ARG A O 1
ATOM 716 N N . PRO A 1 99 ? 9.007 -5.241 -5.843 1.00 85.75 99 PRO A N 1
ATOM 717 C CA . PRO A 1 99 ? 10.269 -4.988 -6.545 1.00 85.75 99 PRO A CA 1
ATOM 718 C C . PRO A 1 99 ? 11.496 -5.674 -5.915 1.00 85.75 99 PRO A C 1
ATOM 720 O O . PRO A 1 99 ? 12.549 -5.753 -6.544 1.00 85.75 99 PRO A O 1
ATOM 723 N N . ASP A 1 100 ? 11.387 -6.169 -4.680 1.00 86.50 100 ASP A N 1
ATOM 724 C CA . ASP A 1 100 ? 12.444 -6.869 -3.945 1.00 86.50 100 ASP A CA 1
ATOM 725 C C . ASP A 1 100 ? 12.406 -8.402 -4.093 1.00 86.50 100 ASP A C 1
ATOM 727 O O . ASP A 1 100 ? 13.260 -9.092 -3.530 1.00 86.50 100 ASP A O 1
ATOM 731 N N . VAL A 1 101 ? 11.455 -8.954 -4.855 1.00 85.69 101 VAL A N 1
ATOM 732 C CA . VAL A 1 101 ? 11.312 -10.402 -5.065 1.00 85.69 101 VAL A CA 1
ATOM 733 C C . VAL A 1 101 ? 11.230 -10.762 -6.550 1.00 85.69 101 VAL A C 1
ATOM 735 O O . VAL A 1 101 ? 10.774 -9.989 -7.383 1.00 85.69 101 VAL A O 1
ATOM 738 N N . VAL A 1 102 ? 11.663 -11.976 -6.897 1.00 84.69 102 VAL A N 1
ATOM 739 C CA . VAL A 1 102 ? 11.514 -12.523 -8.254 1.00 84.69 102 VAL A CA 1
ATOM 740 C C . VAL A 1 102 ? 10.245 -13.366 -8.298 1.00 84.69 102 VAL A C 1
ATOM 742 O O . VAL A 1 102 ? 10.185 -14.424 -7.670 1.00 84.69 102 VAL A O 1
ATOM 745 N N . CYS A 1 103 ? 9.236 -12.918 -9.044 1.00 81.94 103 CYS A N 1
ATOM 746 C CA . CYS A 1 103 ? 7.962 -13.624 -9.168 1.00 81.94 103 CYS A CA 1
ATOM 747 C C . CYS A 1 103 ? 7.770 -14.237 -10.553 1.00 81.94 103 CYS A C 1
ATOM 749 O O . CYS A 1 103 ? 8.298 -13.766 -11.555 1.00 81.94 103 CYS A O 1
ATOM 751 N N . ILE A 1 104 ? 6.935 -15.274 -10.601 1.00 83.06 104 ILE A N 1
ATOM 752 C CA . ILE A 1 104 ? 6.510 -15.927 -11.849 1.00 83.06 104 ILE A CA 1
ATOM 753 C C . ILE A 1 104 ? 5.446 -15.080 -12.580 1.00 83.06 104 ILE A C 1
ATOM 755 O O . ILE A 1 104 ? 5.274 -15.200 -13.788 1.00 83.06 104 ILE A O 1
ATOM 759 N N . CYS A 1 105 ? 4.745 -14.202 -11.858 1.00 75.81 105 CYS A N 1
ATOM 760 C CA . CYS A 1 105 ? 3.745 -13.270 -12.378 1.00 75.81 105 CYS A CA 1
ATOM 761 C C . CYS A 1 105 ? 4.008 -11.870 -11.794 1.00 75.81 105 CYS A C 1
ATOM 763 O O . CYS A 1 105 ? 4.385 -11.780 -10.630 1.00 75.81 105 CYS A O 1
ATOM 765 N N . GLY A 1 106 ? 3.871 -10.800 -12.587 1.00 68.38 106 GLY A N 1
ATOM 766 C CA . GLY A 1 106 ? 4.296 -9.449 -12.173 1.00 68.38 106 GLY A CA 1
ATOM 767 C C . GLY A 1 106 ? 3.472 -8.286 -12.725 1.00 68.38 106 GLY A C 1
ATOM 768 O O . GLY A 1 106 ? 3.975 -7.174 -12.779 1.00 68.38 106 GLY A O 1
ATOM 769 N N . GLY A 1 107 ? 2.231 -8.536 -13.147 1.00 79.38 107 GLY A N 1
ATOM 770 C CA . GLY A 1 107 ? 1.379 -7.524 -13.793 1.00 79.38 107 GLY A CA 1
ATOM 771 C C . GLY A 1 107 ? 0.045 -7.277 -13.093 1.00 79.38 107 GLY A C 1
ATOM 772 O O . GLY A 1 107 ? -0.891 -6.805 -13.728 1.00 79.38 107 GLY A O 1
ATOM 773 N N . GLY A 1 108 ? -0.091 -7.690 -11.832 1.00 89.81 108 GLY A N 1
ATOM 774 C CA . GLY A 1 108 ? -1.327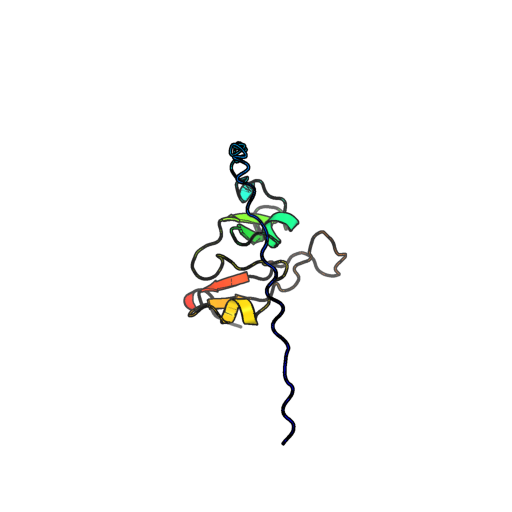 -7.538 -11.071 1.00 89.81 108 GLY A CA 1
ATOM 775 C C . GLY A 1 108 ? -1.319 -6.337 -10.125 1.00 89.81 108 GLY A C 1
ATOM 776 O O . GLY A 1 108 ? -0.248 -5.886 -9.724 1.00 89.81 108 GLY A O 1
ATOM 777 N N . PRO A 1 109 ? -2.494 -5.840 -9.703 1.00 92.56 109 PRO A N 1
ATOM 778 C CA . PRO A 1 109 ? -2.568 -4.756 -8.733 1.00 92.56 109 PRO A CA 1
ATOM 779 C C . PRO A 1 109 ? -2.047 -5.208 -7.359 1.00 92.56 109 PRO A C 1
ATOM 781 O O . PRO A 1 109 ? -2.277 -6.361 -6.976 1.00 92.56 109 PRO A O 1
ATOM 784 N N . PRO A 1 110 ? -1.380 -4.325 -6.593 1.00 94.06 110 PRO A N 1
ATOM 785 C CA . PRO A 1 110 ? -0.972 -4.611 -5.219 1.00 94.06 110 PRO A CA 1
ATOM 786 C C . PRO A 1 110 ? -2.191 -4.847 -4.311 1.00 94.06 110 PRO A C 1
ATOM 788 O O . PRO A 1 110 ? -3.305 -4.436 -4.644 1.00 94.06 110 PRO A O 1
ATOM 791 N N . PRO A 1 111 ? -2.013 -5.511 -3.153 1.00 95.62 111 PRO A N 1
ATOM 792 C CA . PRO A 1 111 ? -3.093 -5.656 -2.181 1.00 95.62 111 PRO A CA 1
ATOM 793 C C . PRO A 1 111 ? -3.582 -4.282 -1.720 1.00 95.62 111 PRO A C 1
ATOM 795 O O . PRO A 1 111 ? -2.783 -3.361 -1.565 1.00 95.62 111 PRO A O 1
ATOM 798 N N . SER A 1 112 ? -4.881 -4.129 -1.492 1.00 96.81 112 SER A N 1
ATOM 799 C CA . SER A 1 112 ? -5.478 -2.845 -1.116 1.00 96.81 112 SER A CA 1
ATOM 800 C C . SER A 1 112 ? -6.577 -3.014 -0.068 1.00 96.81 112 SER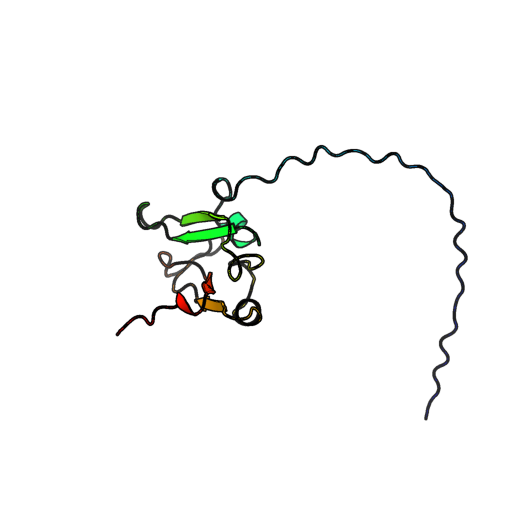 A C 1
ATOM 802 O O . SER A 1 112 ? -7.159 -4.089 0.099 1.00 96.81 112 SER A O 1
ATOM 804 N N . CYS A 1 113 ? -6.848 -1.936 0.667 1.00 97.62 113 CYS A N 1
ATOM 805 C CA . CYS A 1 113 ? -7.953 -1.852 1.612 1.00 97.62 113 CYS A CA 1
ATOM 806 C C . CYS A 1 113 ? -8.925 -0.776 1.136 1.00 97.62 113 CYS A C 1
ATOM 808 O O . CYS A 1 113 ? -8.615 0.410 1.203 1.00 97.62 113 CYS A O 1
ATOM 810 N N . VAL A 1 114 ? -10.094 -1.183 0.648 1.00 96.88 114 VAL A N 1
ATOM 811 C CA . VAL A 1 114 ? -11.057 -0.279 0.001 1.00 96.88 114 VAL A CA 1
ATOM 812 C C . VAL A 1 114 ? -12.389 -0.272 0.740 1.00 96.88 114 VAL A C 1
ATOM 814 O O . VAL A 1 114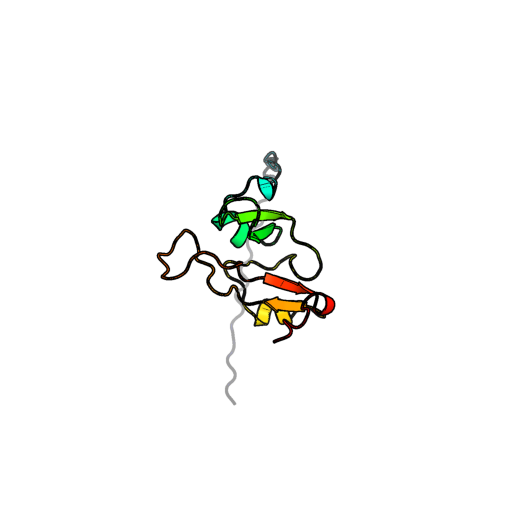 ? -12.662 -1.158 1.550 1.00 96.88 114 VAL A O 1
ATOM 817 N N . ALA A 1 115 ? -13.238 0.716 0.463 1.00 96.12 115 ALA A N 1
ATOM 818 C CA . ALA A 1 115 ? -14.606 0.721 0.972 1.00 96.12 115 ALA A CA 1
ATOM 819 C C . ALA A 1 115 ? -15.401 -0.469 0.406 1.00 96.12 115 ALA A C 1
ATOM 821 O O . ALA A 1 115 ? -15.281 -0.809 -0.772 1.00 96.12 115 ALA A O 1
ATOM 822 N N . ALA A 1 116 ? -16.238 -1.088 1.241 1.00 91.31 116 ALA A N 1
ATOM 823 C CA . ALA A 1 116 ? -17.035 -2.262 0.881 1.00 91.31 116 ALA A CA 1
ATOM 824 C C . ALA A 1 116 ? -17.981 -2.009 -0.306 1.00 91.31 116 ALA A C 1
ATOM 826 O O . ALA A 1 116 ? -18.264 -2.919 -1.075 1.00 91.31 116 ALA A O 1
ATOM 827 N N . GLU A 1 117 ? -18.444 -0.770 -0.469 1.00 82.00 117 GLU A N 1
ATOM 828 C CA . GLU A 1 117 ? -19.344 -0.350 -1.549 1.00 82.00 117 GLU A CA 1
ATOM 829 C C . GLU A 1 117 ? -18.643 -0.324 -2.915 1.00 82.00 117 GLU A C 1
ATOM 831 O O . GLU A 1 117 ? -19.274 -0.529 -3.947 1.00 82.00 117 GLU A O 1
ATOM 836 N N . THR A 1 118 ? -17.324 -0.116 -2.911 1.00 63.66 118 THR A N 1
ATOM 837 C CA . THR A 1 118 ? -16.474 -0.073 -4.108 1.00 63.66 118 THR A CA 1
ATOM 838 C C . THR A 1 118 ? -15.881 -1.440 -4.448 1.00 63.66 118 THR A C 1
ATOM 840 O O . THR A 1 118 ? -15.248 -1.602 -5.490 1.00 63.66 118 THR A O 1
ATOM 843 N N . ALA A 1 119 ? -16.086 -2.450 -3.596 1.00 60.66 119 ALA A N 1
ATOM 844 C CA . ALA A 1 119 ? -15.823 -3.843 -3.934 1.00 60.66 119 ALA A CA 1
ATOM 845 C C . ALA A 1 119 ? -16.954 -4.357 -4.841 1.00 60.66 119 ALA A C 1
ATOM 847 O O . ALA A 1 119 ? -17.749 -5.210 -4.448 1.00 60.66 119 ALA A O 1
ATOM 848 N N . GLU A 1 120 ? -17.067 -3.787 -6.042 1.00 58.81 120 GLU A N 1
ATOM 849 C CA . GLU A 1 120 ? -18.027 -4.252 -7.036 1.00 58.81 120 GLU A CA 1
ATOM 850 C C . GLU A 1 120 ? -17.774 -5.753 -7.288 1.00 58.81 120 GLU A C 1
ATOM 852 O O . GLU A 1 120 ? -16.622 -6.165 -7.483 1.00 58.81 120 GLU A O 1
ATOM 857 N N . PRO A 1 121 ? -18.802 -6.616 -7.222 1.00 51.81 121 PRO A N 1
ATOM 858 C CA . PRO A 1 121 ? -18.628 -8.027 -7.508 1.00 51.81 121 PRO A CA 1
ATOM 859 C C . PRO A 1 121 ? -18.221 -8.166 -8.973 1.00 51.81 121 PRO A C 1
ATOM 861 O O . PRO A 1 121 ? -19.016 -7.873 -9.860 1.00 51.81 121 PRO A O 1
ATOM 864 N N . SER A 1 122 ? -16.992 -8.627 -9.221 1.00 54.19 122 SER A N 1
ATOM 865 C CA . SER A 1 122 ? -16.554 -9.098 -10.537 1.00 54.19 122 SER A CA 1
ATOM 866 C C . SER A 1 122 ? -17.582 -10.126 -11.027 1.00 54.19 122 SER A C 1
ATOM 868 O O . SER A 1 122 ? -17.629 -11.251 -10.526 1.00 54.19 122 SER A O 1
ATOM 870 N N . GLN A 1 123 ? -18.494 -9.696 -11.904 1.00 51.03 123 GLN A N 1
ATOM 871 C CA . GLN A 1 123 ? -19.539 -10.554 -12.451 1.00 51.03 123 GLN A CA 1
ATOM 872 C C . GLN A 1 123 ? -18.868 -11.550 -13.396 1.00 51.03 123 GLN A C 1
ATOM 874 O O . GLN A 1 123 ? -18.188 -11.149 -14.340 1.00 51.03 123 GLN A O 1
ATOM 879 N N . GLY A 1 124 ? -18.989 -12.832 -13.046 1.00 47.56 124 GLY A N 1
ATOM 880 C CA . GLY A 1 124 ? -18.470 -13.961 -13.818 1.00 47.56 124 GLY A CA 1
ATOM 881 C C . GLY A 1 124 ? -19.239 -14.242 -15.097 1.00 47.56 124 GLY A C 1
ATOM 882 O O . GLY A 1 124 ? -20.360 -13.709 -15.260 1.00 47.56 124 GLY A O 1
#